Protein AF-A0ABC8RP67-F1 (afdb_monomer_lite)

Foldseek 3Di:
DDWDWDADPVRDTAIKDKDKDQAQQPPDQPDVCCVVVVHGGGPGIDMDIGHPPGD

pLDDT: mean 88.93, std 7.99, range [57.16, 94.94]

Sequence (55 aa):
VFKILLGGENGDKVEAVVVCHTDTSQWSRNHVSFRVLGIEAGTPGVCHFFPADHL

Secondary structure (DSSP, 8-state):
-EEEEEEPTTS-EEEEEEEEES--TTS-TT-HHHHHHT--TTSSPEEEEEETT--

Organism: NCBI:txid185542

Radius of gyration: 13.51 Å; chains: 1; bounding box: 27×23×32 Å

Structure (mmCIF, N/CA/C/O backbone):
data_AF-A0ABC8RP67-F1
#
_entry.id   AF-A0ABC8RP67-F1
#
loop_
_atom_site.group_PDB
_atom_site.id
_atom_site.type_symbol
_atom_site.label_atom_id
_atom_site.label_alt_id
_atom_site.label_comp_id
_atom_site.label_asym_id
_atom_site.label_entity_id
_atom_site.label_seq_id
_atom_site.pdbx_PDB_ins_code
_atom_site.Cartn_x
_atom_site.Cartn_y
_atom_site.Cartn_z
_atom_site.occupancy
_atom_site.B_iso_or_equiv
_atom_site.auth_seq_id
_atom_site.auth_comp_id
_atom_site.auth_asym_id
_atom_site.auth_atom_id
_atom_site.pdbx_PDB_model_num
ATOM 1 N N . VAL A 1 1 ? 4.270 -7.932 7.206 1.00 82.88 1 VAL A N 1
ATOM 2 C CA . VAL A 1 1 ? 2.908 -7.786 7.766 1.00 82.88 1 V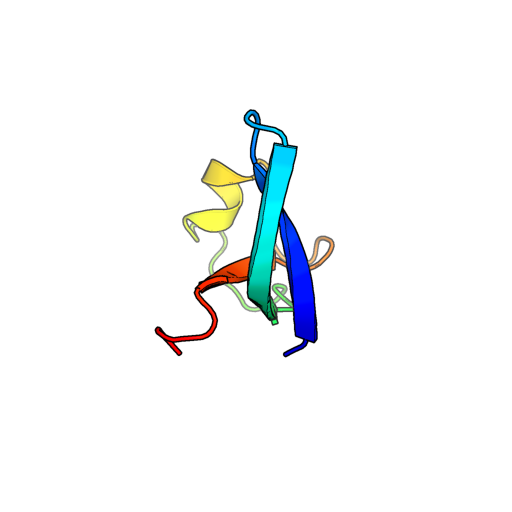AL A CA 1
ATOM 3 C C . VAL A 1 1 ? 3.033 -7.048 9.085 1.00 82.88 1 VAL A C 1
ATOM 5 O O . VAL A 1 1 ? 3.916 -7.405 9.856 1.00 82.88 1 VAL A O 1
ATOM 8 N N . PHE A 1 2 ? 2.220 -6.022 9.319 1.00 86.25 2 PHE A N 1
ATOM 9 C CA . PHE A 1 2 ? 2.273 -5.166 10.510 1.00 86.25 2 PHE A CA 1
ATOM 10 C C . PHE A 1 2 ? 0.865 -4.938 11.065 1.00 86.25 2 PHE A C 1
ATOM 12 O O . PHE A 1 2 ? -0.085 -4.914 10.291 1.00 86.25 2 PHE A O 1
ATOM 19 N N . LYS A 1 3 ? 0.724 -4.745 12.379 1.00 89.94 3 LYS A N 1
ATOM 20 C CA . LYS A 1 3 ? -0.529 -4.278 12.994 1.00 89.94 3 LYS A CA 1
ATOM 21 C C . LYS A 1 3 ? -0.471 -2.766 13.188 1.00 89.94 3 LYS A C 1
ATOM 23 O O . LYS A 1 3 ? 0.548 -2.260 13.658 1.00 89.94 3 LYS A O 1
ATOM 28 N N . ILE A 1 4 ? -1.540 -2.060 12.836 1.00 89.19 4 ILE A N 1
ATOM 29 C CA . ILE A 1 4 ? -1.633 -0.601 12.956 1.00 89.19 4 ILE A CA 1
ATOM 30 C C . ILE A 1 4 ? -3.014 -0.178 13.462 1.00 89.19 4 ILE A C 1
ATOM 32 O O . ILE A 1 4 ? -3.991 -0.902 13.291 1.00 89.19 4 ILE A O 1
ATOM 36 N N . LEU A 1 5 ? -3.094 1.010 14.063 1.00 92.25 5 LEU A N 1
ATOM 37 C CA . LEU A 1 5 ? -4.359 1.673 14.367 1.00 92.25 5 LEU A CA 1
ATOM 38 C C . LEU A 1 5 ? -4.670 2.693 13.272 1.00 92.25 5 LEU A C 1
ATOM 40 O O . LEU A 1 5 ? -3.885 3.618 13.056 1.00 92.25 5 LEU A O 1
ATOM 44 N N . LEU A 1 6 ? -5.813 2.540 12.607 1.00 90.44 6 LEU A N 1
ATOM 45 C CA . LEU A 1 6 ? -6.330 3.520 11.653 1.00 90.44 6 LEU A CA 1
ATOM 46 C C . LEU A 1 6 ? -7.338 4.426 12.352 1.00 90.44 6 LEU A C 1
ATOM 48 O O . LEU A 1 6 ? -8.208 3.935 13.067 1.00 90.44 6 LEU A O 1
ATOM 52 N N . GLY A 1 7 ? -7.198 5.738 12.161 1.00 92.62 7 GLY A N 1
ATOM 53 C CA . GLY A 1 7 ? -8.140 6.733 12.668 1.00 92.62 7 GLY A CA 1
ATOM 54 C C . GLY A 1 7 ? -9.204 7.071 11.628 1.00 92.62 7 GLY A C 1
ATOM 55 O O . GLY A 1 7 ? -8.862 7.336 10.475 1.00 92.62 7 GLY A O 1
ATOM 56 N N . GLY A 1 8 ? -10.470 7.069 12.038 1.00 90.88 8 GLY A N 1
ATOM 57 C CA . GLY A 1 8 ? -11.592 7.569 11.248 1.00 90.88 8 GLY A CA 1
ATOM 58 C C . GLY A 1 8 ? -11.825 9.066 11.459 1.00 90.88 8 GLY A C 1
ATOM 59 O O . GLY A 1 8 ? -11.426 9.641 12.472 1.00 90.88 8 GLY A O 1
ATOM 60 N N . GLU A 1 9 ? -12.520 9.704 10.517 1.00 94.31 9 GLU A N 1
ATOM 61 C CA . GLU A 1 9 ? -12.897 11.126 10.608 1.00 94.31 9 GLU A CA 1
ATOM 62 C C . GLU A 1 9 ? -13.814 11.423 11.807 1.00 94.31 9 GLU A C 1
ATOM 64 O O . GLU A 1 9 ? -13.836 12.539 12.320 1.00 94.31 9 GLU A O 1
ATOM 69 N N . ASN A 1 10 ? -14.539 10.412 12.291 1.00 94.31 10 ASN A N 1
ATOM 70 C CA . ASN A 1 10 ? -15.388 10.484 13.480 1.00 94.31 10 ASN A CA 1
ATOM 71 C C . ASN A 1 10 ? -14.612 10.366 14.811 1.00 94.31 10 ASN A C 1
ATOM 73 O O . ASN A 1 10 ? -15.224 10.444 15.873 1.00 94.31 10 ASN A O 1
ATOM 77 N N . GLY A 1 11 ? -13.287 10.180 14.767 1.00 94.69 11 GLY A N 1
ATOM 78 C CA . GLY A 1 11 ? -12.433 10.013 15.945 1.00 94.69 11 GLY A CA 1
ATOM 79 C C . GLY A 1 11 ? -12.267 8.567 16.423 1.00 94.69 11 GLY A C 1
ATOM 80 O O . GLY A 1 11 ? -11.448 8.323 17.315 1.00 94.69 11 GLY A O 1
ATOM 81 N N . ASP A 1 12 ? -12.974 7.607 15.820 1.00 94.38 12 ASP A N 1
ATOM 82 C CA . ASP A 1 12 ? -12.821 6.192 16.149 1.00 94.38 12 ASP A CA 1
ATOM 83 C C . ASP A 1 12 ? -11.472 5.652 15.668 1.00 94.38 12 ASP A C 1
ATOM 85 O O . ASP A 1 12 ? -10.869 6.145 14.708 1.00 94.38 12 ASP A O 1
ATOM 89 N N . LYS A 1 13 ? -10.996 4.599 16.338 1.00 92.69 13 LYS A N 1
ATOM 90 C CA . LYS A 1 13 ? -9.785 3.872 15.955 1.00 92.69 13 LYS A CA 1
ATOM 91 C C . LYS A 1 13 ? -10.088 2.397 15.785 1.00 92.69 13 LYS A C 1
ATOM 93 O O . LYS A 1 13 ? -10.704 1.792 16.658 1.00 92.69 13 LYS A O 1
ATOM 98 N N . VAL A 1 14 ? -9.589 1.820 14.699 1.00 89.94 14 VAL A N 1
ATOM 99 C CA . VAL A 1 14 ? -9.722 0.388 14.408 1.00 89.94 14 VAL A CA 1
ATOM 100 C C . VAL A 1 14 ? -8.350 -0.256 14.251 1.00 89.94 14 VAL A C 1
ATOM 102 O O . VAL A 1 14 ? -7.431 0.356 13.700 1.00 89.94 14 VAL A O 1
ATOM 105 N N . GLU A 1 15 ? -8.201 -1.486 14.749 1.00 91.62 15 GLU A N 1
ATOM 106 C CA . GLU A 1 15 ? -7.024 -2.305 14.453 1.00 91.62 15 GLU A CA 1
ATOM 107 C C . GLU A 1 15 ? -7.117 -2.805 13.008 1.00 91.62 15 GLU A C 1
ATOM 109 O O . GLU A 1 15 ? -8.141 -3.332 12.573 1.00 91.62 15 GLU A O 1
ATOM 114 N N . ALA A 1 16 ? -6.028 -2.635 12.269 1.00 90.75 16 ALA A N 1
ATOM 115 C CA . ALA A 1 16 ? -5.886 -3.096 10.902 1.00 90.75 16 ALA A CA 1
ATOM 116 C C . ALA A 1 16 ? -4.555 -3.825 10.728 1.00 90.75 16 ALA A C 1
ATOM 118 O O . ALA A 1 16 ? -3.576 -3.585 11.446 1.00 90.75 16 ALA A O 1
ATOM 119 N N . VAL A 1 17 ? -4.512 -4.696 9.727 1.00 91.75 17 VAL A N 1
ATOM 120 C CA . VAL A 1 17 ? -3.292 -5.373 9.306 1.00 91.75 17 VAL A CA 1
ATOM 121 C C . VAL A 1 17 ? -2.795 -4.755 8.007 1.00 91.75 17 VAL A C 1
ATOM 123 O O . VAL A 1 17 ? -3.555 -4.537 7.069 1.00 91.75 17 VAL A O 1
ATOM 126 N N . VAL A 1 18 ? -1.498 -4.472 7.952 1.00 92.06 18 VAL A N 1
ATOM 127 C CA . VAL A 1 18 ? -0.823 -3.894 6.792 1.00 92.06 18 VAL A CA 1
ATOM 128 C C . VAL A 1 18 ? 0.109 -4.914 6.170 1.00 92.06 18 VAL A C 1
ATOM 130 O O . VAL A 1 18 ? 0.984 -5.478 6.836 1.00 92.06 18 VAL A O 1
ATOM 133 N N . VAL A 1 19 ? -0.031 -5.104 4.864 1.00 91.06 19 VAL A N 1
ATOM 134 C CA . VAL A 1 19 ? 0.890 -5.898 4.051 1.00 91.06 19 VAL A CA 1
ATOM 135 C C . VAL A 1 19 ? 1.560 -4.970 3.055 1.00 91.06 19 VAL A C 1
ATOM 137 O O . VAL A 1 19 ? 0.881 -4.233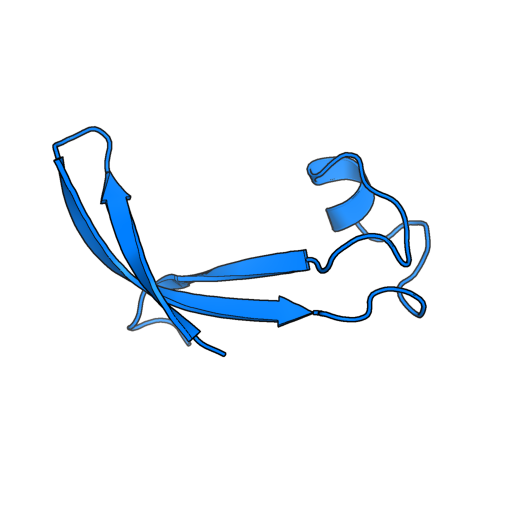 2.352 1.00 91.06 19 VAL A O 1
ATOM 140 N N . CYS A 1 20 ? 2.889 -5.000 3.005 1.00 92.62 20 CYS A N 1
ATOM 141 C CA . CYS A 1 20 ? 3.672 -4.163 2.106 1.00 92.62 20 CYS A CA 1
ATOM 142 C C . CYS A 1 20 ? 4.522 -5.018 1.170 1.00 92.62 20 CYS A C 1
ATOM 144 O O . CYS A 1 20 ? 5.146 -5.989 1.599 1.00 92.62 20 CYS A O 1
ATOM 146 N N . HIS A 1 21 ? 4.595 -4.589 -0.082 1.00 93.38 21 HIS A N 1
ATOM 147 C CA . HIS A 1 21 ? 5.541 -5.032 -1.089 1.00 93.38 21 HIS A CA 1
ATOM 148 C C . HIS A 1 21 ? 6.701 -4.042 -1.107 1.00 93.38 21 HIS A C 1
ATOM 150 O O . HIS A 1 21 ?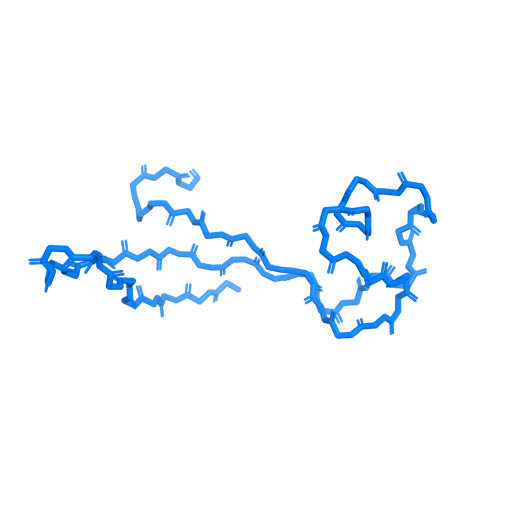 6.610 -2.971 -1.703 1.00 93.38 21 HIS A O 1
ATOM 156 N N . THR A 1 22 ? 7.772 -4.376 -0.391 1.00 91.62 22 THR A N 1
ATOM 157 C CA . THR A 1 22 ? 8.934 -3.494 -0.197 1.00 91.62 22 THR A CA 1
ATOM 158 C C . THR A 1 22 ? 9.825 -3.389 -1.429 1.00 91.62 22 THR A C 1
ATOM 160 O O . THR A 1 22 ? 10.587 -2.436 -1.535 1.00 91.62 22 THR A O 1
ATOM 163 N N . ASP A 1 23 ? 9.721 -4.351 -2.345 1.00 92.81 23 ASP A N 1
ATOM 164 C CA . ASP A 1 23 ? 10.382 -4.339 -3.644 1.00 92.81 23 ASP A CA 1
ATOM 165 C C . ASP A 1 23 ? 9.337 -4.565 -4.742 1.00 92.81 23 ASP A C 1
ATOM 167 O O . ASP A 1 23 ? 8.723 -5.629 -4.842 1.00 92.81 23 ASP A O 1
ATOM 171 N N . THR A 1 24 ? 9.116 -3.528 -5.544 1.00 94.25 24 THR A N 1
ATOM 172 C CA . THR A 1 24 ? 8.210 -3.541 -6.698 1.00 94.25 24 THR A CA 1
ATOM 173 C C . THR A 1 24 ? 8.974 -3.501 -8.021 1.00 94.25 24 THR A C 1
ATOM 175 O O . THR A 1 24 ? 8.361 -3.326 -9.072 1.00 94.25 24 THR A O 1
ATOM 178 N N . SER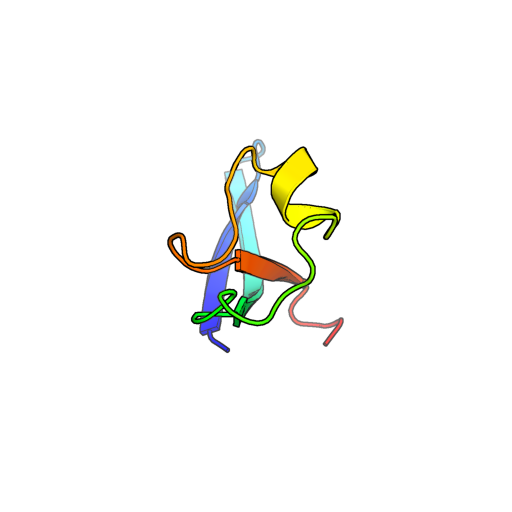 A 1 25 ? 10.304 -3.671 -8.007 1.00 93.88 25 SER A N 1
ATOM 179 C CA . SER A 1 25 ? 11.155 -3.578 -9.204 1.00 93.88 25 SER A CA 1
ATOM 180 C C . SER A 1 25 ? 10.768 -4.579 -10.297 1.00 93.88 25 SER A C 1
ATOM 182 O O . SER A 1 25 ? 10.899 -4.283 -11.482 1.00 93.88 25 SER A O 1
ATOM 184 N N . GLN A 1 26 ? 10.241 -5.738 -9.894 1.00 94.38 26 GLN A N 1
ATOM 185 C CA . GLN A 1 26 ? 9.811 -6.812 -10.791 1.00 94.38 26 GLN A CA 1
ATOM 186 C C . GLN A 1 26 ? 8.331 -6.739 -11.181 1.00 94.38 26 GLN A C 1
ATOM 188 O O . GLN A 1 26 ? 7.831 -7.604 -11.902 1.00 94.38 26 GLN A O 1
ATOM 193 N N . TRP A 1 27 ? 7.589 -5.745 -10.690 1.00 94.25 27 TRP A N 1
ATOM 194 C CA . TRP A 1 27 ? 6.192 -5.585 -11.070 1.00 94.25 27 TRP A CA 1
ATOM 195 C C . TRP A 1 27 ? 6.090 -5.082 -12.507 1.00 94.25 27 TRP A C 1
ATOM 197 O O . TRP A 1 27 ? 6.930 -4.326 -12.996 1.00 94.25 27 TRP A O 1
ATOM 207 N N . SER A 1 28 ? 5.019 -5.480 -13.193 1.00 94.94 28 SER A N 1
ATOM 208 C CA . SER A 1 28 ? 4.714 -4.938 -14.516 1.00 94.94 28 SER A CA 1
ATOM 209 C C . SER A 1 28 ? 4.639 -3.415 -14.449 1.00 94.94 28 SER A C 1
ATOM 211 O O . SER A 1 28 ? 3.924 -2.875 -13.611 1.00 94.94 28 SER A O 1
ATOM 213 N N . ARG A 1 29 ? 5.289 -2.711 -15.381 1.00 91.62 29 ARG A N 1
ATOM 214 C CA . ARG A 1 29 ? 5.208 -1.239 -15.476 1.00 91.62 29 ARG A CA 1
ATOM 215 C C . ARG A 1 29 ? 3.774 -0.719 -15.641 1.00 91.62 29 ARG A C 1
ATOM 217 O O . ARG A 1 29 ? 3.509 0.434 -15.333 1.00 91.62 29 ARG A O 1
ATOM 224 N N . ASN A 1 30 ? 2.850 -1.575 -16.082 1.00 93.94 30 ASN A N 1
ATOM 225 C CA . ASN A 1 30 ? 1.428 -1.259 -16.228 1.00 93.94 30 ASN A CA 1
ATOM 226 C C . ASN A 1 30 ? 0.582 -1.684 -15.012 1.00 93.94 30 ASN A C 1
ATOM 228 O O . ASN A 1 30 ? -0.646 -1.725 -15.106 1.00 93.94 30 ASN A O 1
ATOM 232 N N . HIS A 1 31 ? 1.205 -2.052 -13.888 1.00 94.06 31 HIS A N 1
ATOM 233 C CA . HIS A 1 31 ? 0.483 -2.461 -12.687 1.00 94.06 31 HIS A CA 1
ATOM 234 C C . HIS A 1 31 ? -0.405 -1.319 -12.168 1.00 94.06 31 HIS A C 1
ATOM 236 O O . HIS A 1 31 ? 0.004 -0.160 -12.107 1.00 94.06 31 HIS A O 1
ATOM 242 N N . VAL A 1 32 ? -1.643 -1.640 -11.779 1.00 93.81 32 VAL A N 1
ATOM 243 C CA . VAL A 1 32 ? -2.672 -0.636 -11.448 1.00 93.81 32 VAL A CA 1
ATOM 244 C C . VAL A 1 32 ? -2.270 0.285 -10.293 1.00 93.81 32 VAL A C 1
ATOM 246 O O . VAL A 1 32 ? -2.629 1.461 -10.296 1.00 93.81 32 VAL A O 1
ATOM 249 N N . SER A 1 33 ? -1.483 -0.221 -9.341 1.00 92.75 33 SER A N 1
ATOM 250 C CA . SER A 1 33 ? -0.995 0.558 -8.197 1.00 92.75 33 SER A CA 1
ATOM 251 C C . SER A 1 33 ? -0.187 1.782 -8.622 1.00 92.75 33 SER A C 1
ATOM 253 O O . SER A 1 33 ? -0.313 2.826 -7.997 1.00 92.75 33 SER A O 1
ATOM 255 N N . PHE A 1 34 ? 0.594 1.683 -9.700 1.00 92.94 34 PHE A N 1
ATOM 256 C CA . PHE A 1 34 ? 1.427 2.777 -10.203 1.00 92.94 34 PHE A CA 1
ATOM 257 C C . PHE A 1 34 ? 0.577 3.941 -10.703 1.00 92.94 34 PHE A C 1
ATOM 259 O O . PHE A 1 34 ? 0.857 5.097 -10.402 1.00 92.94 34 PHE A O 1
ATOM 266 N N . ARG A 1 35 ? -0.548 3.635 -11.356 1.00 92.62 35 ARG A N 1
ATOM 267 C CA . ARG A 1 35 ? -1.517 4.646 -11.790 1.00 92.62 35 ARG A CA 1
ATOM 268 C C . ARG A 1 35 ? -2.284 5.265 -10.623 1.00 92.62 35 ARG A C 1
ATOM 270 O O . ARG A 1 35 ? -2.515 6.465 -10.631 1.00 92.62 35 ARG A O 1
ATOM 277 N N . VAL A 1 36 ? -2.713 4.451 -9.659 1.00 92.56 36 VAL A N 1
ATOM 278 C CA . VAL A 1 36 ? -3.519 4.922 -8.517 1.00 92.56 36 VAL A CA 1
ATOM 279 C C . VAL A 1 36 ? -2.691 5.789 -7.570 1.00 92.56 36 VAL A C 1
ATOM 281 O O . VAL A 1 36 ? -3.189 6.795 -7.077 1.00 92.56 36 VAL A O 1
ATOM 284 N N . LEU A 1 37 ? -1.437 5.406 -7.324 1.00 91.44 37 LEU A N 1
ATOM 285 C CA . LEU A 1 37 ? -0.554 6.082 -6.374 1.00 91.44 37 LEU A CA 1
ATOM 286 C C . LEU A 1 37 ? 0.342 7.143 -7.026 1.00 91.44 37 LEU A C 1
ATOM 288 O O . LEU A 1 37 ? 0.954 7.927 -6.310 1.00 91.44 37 LEU A O 1
ATOM 292 N N . GLY A 1 38 ? 0.438 7.174 -8.360 1.00 91.75 38 GLY A N 1
ATOM 293 C CA . GLY A 1 38 ? 1.316 8.101 -9.079 1.00 91.75 38 GLY A CA 1
ATOM 294 C C . GLY A 1 38 ? 2.805 7.810 -8.865 1.00 91.75 38 GLY A C 1
ATOM 295 O O . GLY A 1 38 ? 3.598 8.741 -8.760 1.00 91.75 38 GLY A O 1
ATOM 296 N N . ILE A 1 39 ? 3.174 6.530 -8.766 1.00 91.56 39 ILE A N 1
ATOM 297 C CA . ILE A 1 39 ? 4.552 6.062 -8.532 1.00 91.56 39 ILE A CA 1
ATOM 298 C C . ILE A 1 39 ? 5.007 5.116 -9.651 1.00 91.56 39 ILE A C 1
ATOM 300 O O . ILE A 1 39 ? 4.180 4.621 -10.414 1.00 91.56 39 ILE A O 1
ATOM 304 N N . GLU A 1 40 ? 6.304 4.820 -9.725 1.00 90.81 40 GLU A N 1
ATOM 305 C CA . GLU A 1 40 ? 6.890 3.898 -10.710 1.00 90.81 40 GLU A CA 1
ATOM 306 C C . GLU A 1 40 ? 7.359 2.577 -10.071 1.00 90.81 40 GLU A C 1
ATOM 308 O O . GLU A 1 40 ? 7.376 2.411 -8.853 1.00 90.81 40 GLU A O 1
ATOM 313 N N . ALA A 1 41 ? 7.761 1.607 -10.894 1.00 89.25 41 ALA A N 1
ATOM 314 C CA . ALA A 1 41 ? 8.385 0.386 -10.390 1.00 89.25 41 ALA A CA 1
ATOM 315 C C . ALA A 1 41 ? 9.738 0.698 -9.731 1.00 89.25 41 ALA A C 1
ATOM 317 O O . ALA A 1 41 ? 10.533 1.470 -10.265 1.00 89.25 41 ALA A O 1
ATOM 318 N N . GLY A 1 42 ? 10.020 0.072 -8.586 1.00 85.31 42 GLY A N 1
ATOM 319 C CA . GLY A 1 42 ? 11.277 0.283 -7.859 1.00 85.31 42 GLY A CA 1
ATOM 320 C C . GLY A 1 42 ? 11.320 1.559 -7.007 1.00 85.31 42 GLY A C 1
ATOM 321 O O . GLY A 1 42 ? 12.365 1.867 -6.436 1.00 85.31 42 GLY A O 1
ATOM 322 N N . THR A 1 43 ? 10.209 2.294 -6.883 1.00 81.31 43 THR A N 1
ATOM 323 C CA . THR A 1 43 ? 10.041 3.354 -5.871 1.00 81.31 43 THR A CA 1
ATOM 324 C C . THR A 1 43 ? 9.752 2.747 -4.483 1.00 81.31 43 THR A C 1
ATOM 326 O O . THR A 1 43 ? 9.582 1.527 -4.384 1.00 81.31 43 THR A O 1
ATOM 329 N N . PRO A 1 44 ? 9.661 3.548 -3.394 1.00 75.56 44 PRO A N 1
ATOM 330 C CA . PRO A 1 44 ? 9.305 3.027 -2.072 1.00 75.56 44 PRO A CA 1
ATOM 331 C C . PRO A 1 44 ? 8.015 2.190 -2.113 1.00 75.56 44 PRO A C 1
ATOM 333 O O . PRO A 1 44 ? 7.103 2.484 -2.886 1.00 75.56 44 PRO A O 1
ATOM 336 N N . GLY A 1 45 ? 7.992 1.115 -1.319 1.00 88.44 45 GLY A N 1
ATOM 337 C CA . GLY A 1 45 ? 7.059 -0.005 -1.461 1.00 88.44 45 GLY A CA 1
ATOM 338 C C . GLY A 1 45 ? 5.564 0.335 -1.420 1.00 88.44 45 GLY A C 1
ATOM 339 O O . GLY A 1 45 ? 5.139 1.342 -0.861 1.00 88.44 45 GLY A O 1
ATOM 340 N N . VAL A 1 46 ? 4.751 -0.560 -1.986 1.00 93.25 46 VAL A N 1
ATOM 341 C CA . VAL A 1 46 ? 3.280 -0.454 -2.015 1.00 93.25 46 VAL A CA 1
ATOM 342 C C . VAL A 1 46 ? 2.684 -1.223 -0.841 1.00 93.25 46 VAL A C 1
ATOM 344 O O . VAL A 1 46 ? 3.041 -2.381 -0.639 1.00 93.25 46 VAL A O 1
ATOM 347 N N . CYS A 1 47 ? 1.756 -0.623 -0.092 1.00 92.38 47 CYS A N 1
ATOM 348 C CA . CYS A 1 47 ? 1.090 -1.268 1.042 1.00 92.38 47 CYS A CA 1
ATOM 349 C C . CYS A 1 47 ? -0.432 -1.340 0.869 1.00 92.38 47 CYS A C 1
ATOM 351 O O . CYS A 1 47 ? -1.047 -0.447 0.290 1.00 92.38 47 CYS A O 1
ATOM 353 N N . HIS A 1 48 ? -1.032 -2.383 1.437 1.00 90.50 48 HIS A N 1
ATOM 354 C CA . HIS A 1 48 ? -2.473 -2.599 1.526 1.00 90.50 48 HIS A CA 1
ATOM 355 C C . HIS A 1 48 ? -2.888 -2.730 2.994 1.00 90.50 48 HIS A C 1
ATOM 357 O O . HIS A 1 48 ? -2.179 -3.362 3.783 1.00 90.50 48 HIS A O 1
ATOM 363 N N . PHE A 1 49 ? -4.029 -2.135 3.343 1.00 89.06 49 PHE A N 1
ATOM 364 C CA . PHE A 1 49 ? -4.624 -2.170 4.678 1.00 89.06 49 PHE A CA 1
ATOM 365 C C . PHE A 1 49 ? -5.847 -3.084 4.651 1.00 89.06 49 PHE A C 1
ATOM 367 O O . PHE A 1 49 ? -6.735 -2.897 3.821 1.00 89.06 49 PHE A O 1
ATOM 374 N N . PHE A 1 50 ? -5.894 -4.042 5.567 1.00 84.62 50 PHE A N 1
ATOM 375 C CA . PHE A 1 50 ? -7.005 -4.968 5.741 1.00 84.62 50 PHE A CA 1
ATOM 376 C C . PHE A 1 50 ? -7.637 -4.756 7.119 1.00 84.62 50 PHE A C 1
ATOM 378 O O . PHE A 1 50 ? -6.905 -4.517 8.088 1.00 84.62 50 PHE A O 1
ATOM 385 N N . PRO A 1 51 ? -8.970 -4.869 7.240 1.00 78.38 51 PRO A N 1
ATOM 386 C CA . PRO A 1 51 ? -9.610 -5.097 8.530 1.00 78.38 51 PRO A CA 1
ATOM 387 C C . PRO A 1 51 ? -8.958 -6.296 9.231 1.00 78.38 51 PRO A C 1
ATOM 389 O O . PRO A 1 51 ? -8.587 -7.268 8.571 1.00 78.38 51 PRO A O 1
ATOM 392 N N . ALA A 1 52 ? -8.789 -6.237 10.554 1.00 70.56 52 ALA A N 1
ATOM 393 C CA . ALA A 1 52 ? -8.112 -7.300 11.305 1.00 70.56 52 ALA A CA 1
ATOM 394 C C . ALA A 1 52 ? -8.790 -8.684 11.1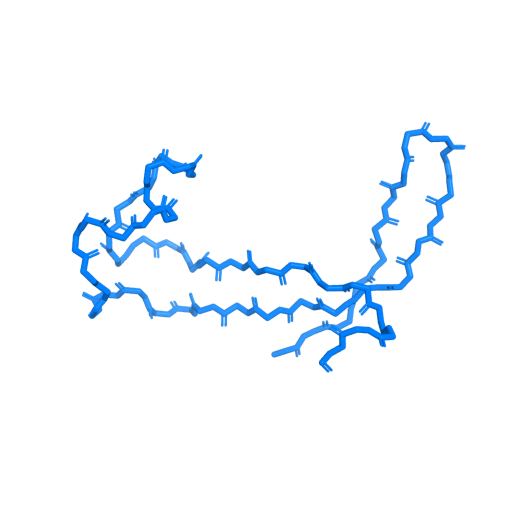86 1.00 70.56 52 ALA A C 1
ATOM 396 O O . ALA A 1 52 ? -8.147 -9.700 11.443 1.00 70.56 52 ALA A O 1
ATOM 397 N N . ASP A 1 53 ? -10.062 -8.722 10.789 1.00 70.31 53 ASP A N 1
ATOM 398 C CA . ASP A 1 53 ? -10.908 -9.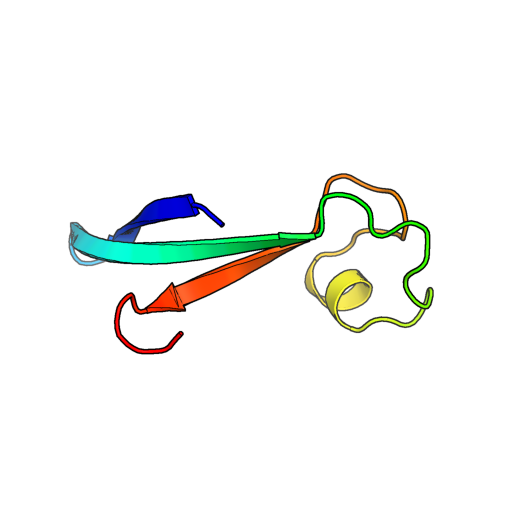905 10.625 1.00 70.31 53 ASP A CA 1
ATOM 399 C C . ASP A 1 53 ? -11.020 -10.419 9.175 1.00 70.31 53 ASP A C 1
ATOM 401 O O . ASP A 1 53 ? -11.635 -11.460 8.953 1.00 70.31 53 ASP A O 1
ATOM 405 N N . HIS A 1 54 ? -10.403 -9.747 8.195 1.00 60.84 54 HIS A N 1
ATOM 406 C CA . HIS A 1 54 ? -10.486 -10.086 6.764 1.00 60.84 54 HIS A CA 1
ATOM 407 C C . HIS A 1 54 ? -9.108 -10.320 6.118 1.00 60.84 54 HIS A C 1
ATOM 409 O O . HIS A 1 54 ? -8.816 -9.780 5.047 1.00 60.84 54 HIS A O 1
ATOM 415 N N . LEU A 1 55 ? -8.253 -11.098 6.787 1.00 57.16 55 LEU A N 1
ATOM 416 C CA . LEU A 1 55 ? -6.983 -11.576 6.225 1.00 57.16 55 LEU A CA 1
ATOM 417 C C . LEU A 1 55 ? -7.167 -12.768 5.282 1.00 57.16 55 LEU A C 1
ATOM 419 O O . LEU A 1 55 ? -7.918 -13.699 5.650 1.00 57.16 55 LEU A O 1
#

InterPro domains:
  IPR004873 BURP domain [PF03181] (1-55)
  IPR004873 BURP domain [PS51277] (1-55)
  IPR044816 BURP domain-containing protein [PTHR31236] (1-55)